Protein AF-A0A4Y2U7N6-F1 (afdb_monomer)

Foldseek 3Di:
DLLLCLQQDQVVRDGPDPVSLVVQLLVQLLVVFPDPQWDWDWDQDPVRDIDIDIDGDPVCCVPTVCVSVVVVVVQQVVCVVVVVCPSNCVVSSVSSGQPDPPGPDNSVVNNVNSNVVDDDDQDDQDWEWDDDPNDIDIGQFDSDPVSNVVSVVPND

InterPro domains:
  IPR039461 Peptidase family M49 [PF03571] (9-156)
  IPR039461 Peptidase family M49 [PTHR23422] (13-156)

pLDDT: mean 90.54, std 9.06, range [43.25, 98.06]

Nearest PDB structures (foldseek):
  5egy-assembly1_A  TM=9.033E-01  e=2.167E-11  Homo sapiens
  3t6b-assembly2_B  TM=9.195E-01  e=4.132E-11  Homo sapiens
  3t6j-assembly1_A  TM=8.948E-01  e=3.897E-11  Homo sapiens
  3fvy-assembly1_A  TM=7.916E-01  e=1.278E-11  Homo sapiens
  5yfd-assembly2_B  TM=7.828E-01  e=2.043E-07  Desarmillaria tabescens

Radius of gyration: 21.58 Å; Cα contacts (8 Å, |Δi|>4): 176; chains: 1; bounding box: 56×40×51 Å

Secondary structure (DSSP, 8-state):
---GGGGEEGGGTEES-HHHHHHHHHHHHHHHSSSSSEEEEEEE-TTSSEEEEEEE-GGGIIIIIHHHHHHHHHHHHHHHHTT-HHHHHHHHHHHH-TT-TT-SS-HHHHHHHHHHTPPPPPP-PPPEEEEETTEEEEE---SSHHHHHHHHHT--

Organism: Araneus ventricosus (NCBI:txid182803)

Mean predicted aligned error: 5.82 Å

Sequence (156 aa):
MCKYTNVCIPKADSWLQAHSQARYVMLQVTLESCEDFVKIEKVTVSDDKPDLLLTLDRSKLASVGKKAIGDFLGKLQPYRSAANIAAAKEMYDKYSLVASEENKCPFLEYRKIVMDRKKPRRMFVQANTFLESDKGKLKTYPSTPEGMSQSWMERF

Solvent-accessible surface area (backbone atoms only — not comparable to full-atom values): 9341 Å² total; per-residue (Å²): 110,78,71,39,53,68,46,47,39,83,94,69,80,40,66,80,42,72,68,34,45,51,52,41,27,53,47,42,48,44,52,67,39,80,81,73,39,46,47,77,42,84,41,74,49,100,80,80,42,73,44,57,47,70,50,69,45,73,87,37,40,76,68,48,50,47,44,42,52,48,57,50,48,64,52,50,50,56,27,61,75,69,67,37,58,67,66,45,46,58,58,49,49,63,45,54,50,63,92,44,88,86,48,96,59,69,49,69,62,50,29,54,44,40,52,78,68,57,74,80,82,84,81,79,56,54,66,39,77,45,83,55,94,95,38,82,44,81,46,77,57,56,93,43,76,65,26,38,51,49,43,55,70,71,63,117

Structure (mmCIF, N/CA/C/O backbone):
data_AF-A0A4Y2U7N6-F1
#
_entry.id   AF-A0A4Y2U7N6-F1
#
loop_
_atom_site.group_PDB
_atom_site.id
_atom_site.type_symbol
_atom_site.label_atom_id
_atom_site.label_alt_id
_atom_site.label_comp_id
_atom_site.label_asym_id
_atom_site.label_entity_id
_atom_site.label_seq_id
_atom_site.pdbx_PDB_ins_code
_atom_site.Cartn_x
_atom_site.Cartn_y
_atom_site.Cartn_z
_atom_site.occupancy
_atom_site.B_iso_or_equiv
_atom_site.auth_seq_id
_atom_site.auth_comp_id
_atom_site.auth_asym_id
_atom_site.auth_atom_id
_atom_site.pdbx_PDB_model_num
ATOM 1 N N . MET A 1 1 ? 5.475 8.103 2.408 1.00 43.25 1 MET A N 1
ATOM 2 C CA . MET A 1 1 ? 5.907 7.006 3.308 1.00 43.25 1 MET A CA 1
ATOM 3 C C . MET A 1 1 ? 5.435 5.652 2.768 1.00 43.25 1 MET A C 1
ATOM 5 O O . MET A 1 1 ? 4.266 5.302 2.915 1.00 43.25 1 MET A O 1
ATOM 9 N N . CYS A 1 2 ? 6.330 4.916 2.104 1.00 49.16 2 CYS A N 1
ATOM 10 C CA . CYS A 1 2 ? 6.101 3.566 1.577 1.00 49.16 2 CYS A CA 1
ATOM 11 C C . CYS A 1 2 ? 6.012 2.560 2.739 1.00 49.16 2 CYS A C 1
ATOM 13 O O . CYS A 1 2 ? 7.002 1.978 3.160 1.00 49.16 2 CYS A O 1
ATOM 15 N N . LYS A 1 3 ? 4.829 2.410 3.342 1.00 60.12 3 LYS A N 1
ATOM 16 C CA . LYS A 1 3 ? 4.651 1.640 4.590 1.00 60.12 3 LYS A CA 1
ATOM 17 C C . LYS A 1 3 ? 4.689 0.120 4.410 1.00 60.12 3 LYS A C 1
ATOM 19 O O . LYS A 1 3 ? 4.557 -0.587 5.399 1.00 60.12 3 LYS A O 1
ATOM 24 N N . TYR A 1 4 ? 4.789 -0.386 3.185 1.00 60.34 4 TYR A N 1
ATOM 25 C CA . TYR A 1 4 ? 4.395 -1.762 2.874 1.00 60.34 4 TYR A CA 1
ATOM 26 C C . TYR A 1 4 ? 5.466 -2.798 3.216 1.00 60.34 4 TYR A C 1
ATOM 28 O O . TYR A 1 4 ? 5.132 -3.895 3.645 1.00 60.34 4 TYR A O 1
ATOM 36 N N . THR A 1 5 ? 6.746 -2.437 3.134 1.00 62.31 5 THR A N 1
ATOM 37 C CA . THR A 1 5 ? 7.870 -3.369 3.339 1.00 62.31 5 THR A CA 1
ATOM 38 C C . THR A 1 5 ? 8.119 -3.726 4.810 1.00 62.31 5 THR A C 1
ATOM 40 O O . THR A 1 5 ? 8.876 -4.652 5.098 1.00 62.31 5 THR A O 1
ATOM 43 N N . ASN A 1 6 ? 7.458 -3.054 5.763 1.00 68.50 6 ASN A N 1
ATOM 44 C CA . ASN A 1 6 ? 7.647 -3.285 7.202 1.00 68.50 6 ASN A CA 1
ATOM 45 C C . ASN A 1 6 ? 7.155 -4.658 7.698 1.00 68.50 6 ASN A C 1
ATOM 47 O O . ASN A 1 6 ? 7.556 -5.098 8.774 1.00 68.50 6 ASN A O 1
ATOM 51 N N . VAL A 1 7 ? 6.282 -5.314 6.933 1.00 72.81 7 VAL A N 1
ATOM 52 C CA . VAL A 1 7 ? 5.701 -6.634 7.232 1.00 72.81 7 VAL A CA 1
ATOM 53 C C . VAL A 1 7 ? 6.224 -7.735 6.308 1.00 72.81 7 VAL A C 1
ATOM 55 O O . VAL A 1 7 ? 5.761 -8.869 6.392 1.00 72.81 7 VAL A O 1
ATOM 58 N N . CYS A 1 8 ? 7.192 -7.420 5.446 1.00 77.25 8 CYS A N 1
ATOM 59 C CA . CYS A 1 8 ? 7.995 -8.426 4.760 1.00 77.25 8 CYS A CA 1
ATOM 60 C C . CYS A 1 8 ? 9.076 -8.939 5.721 1.00 77.25 8 CYS A C 1
ATOM 62 O O . CYS A 1 8 ? 9.717 -8.135 6.416 1.00 77.25 8 CYS A O 1
ATOM 64 N N . ILE A 1 9 ? 9.299 -10.254 5.733 1.00 78.12 9 ILE A N 1
ATOM 65 C CA . ILE A 1 9 ? 10.423 -10.932 6.386 1.00 78.12 9 ILE A CA 1
ATOM 66 C C . ILE A 1 9 ? 11.442 -11.288 5.294 1.00 78.12 9 ILE A C 1
ATOM 68 O O . ILE A 1 9 ? 11.279 -12.312 4.637 1.00 78.12 9 ILE A O 1
ATOM 72 N N . PRO A 1 10 ? 12.505 -10.484 5.090 1.00 74.31 10 PRO A N 1
ATOM 73 C CA . PRO A 1 10 ? 13.420 -10.683 3.962 1.00 74.31 10 PRO A CA 1
ATOM 74 C C . PRO A 1 10 ? 14.214 -11.990 4.022 1.00 74.31 10 PRO A C 1
ATOM 76 O O . PRO A 1 10 ? 14.607 -12.514 3.000 1.00 74.31 10 PRO A O 1
ATOM 79 N N . LYS A 1 11 ? 14.469 -12.526 5.222 1.00 72.88 11 LYS A N 1
ATOM 80 C CA . LYS A 1 11 ? 15.216 -13.786 5.382 1.00 72.88 11 LYS A CA 1
ATOM 81 C C . LYS A 1 11 ? 14.400 -15.032 5.027 1.00 72.88 11 LYS A C 1
ATOM 83 O O . LYS A 1 11 ? 14.971 -16.104 4.907 1.00 72.88 11 LYS A O 1
ATOM 88 N N . ALA A 1 12 ? 13.080 -14.899 4.969 1.00 71.50 12 ALA A N 1
ATOM 89 C CA . ALA A 1 12 ? 12.154 -16.007 4.775 1.00 71.50 12 ALA A CA 1
ATOM 90 C C . ALA A 1 12 ? 11.242 -15.774 3.565 1.00 71.50 12 ALA A C 1
ATOM 92 O O . ALA A 1 12 ? 10.207 -16.429 3.483 1.00 71.50 12 ALA A O 1
ATOM 93 N N . ASP A 1 13 ? 11.563 -14.775 2.728 1.00 78.75 13 ASP A N 1
ATOM 94 C CA . ASP A 1 13 ? 10.798 -14.329 1.555 1.00 78.75 13 ASP A CA 1
ATOM 95 C C . ASP A 1 13 ? 9.277 -14.389 1.735 1.00 78.75 13 ASP A C 1
ATOM 97 O O . ASP A 1 13 ? 8.519 -14.836 0.878 1.00 78.75 13 ASP A O 1
ATOM 101 N N . SER A 1 14 ? 8.819 -13.940 2.905 1.00 84.69 14 SER A N 1
ATOM 102 C CA . SER A 1 14 ? 7.428 -14.079 3.321 1.00 84.69 14 SER A CA 1
ATOM 103 C C . SER A 1 14 ? 6.832 -12.757 3.767 1.00 84.69 14 SER A C 1
ATOM 105 O O . SER A 1 14 ? 7.495 -11.864 4.306 1.00 84.69 14 SER A O 1
ATOM 107 N N . TRP A 1 15 ? 5.528 -12.645 3.544 1.00 90.06 15 TRP A N 1
ATOM 108 C CA . TRP A 1 15 ? 4.730 -11.479 3.878 1.00 90.06 15 TRP A CA 1
ATOM 109 C C . TRP A 1 15 ? 3.776 -11.809 5.022 1.00 90.06 15 TRP A C 1
ATOM 111 O O . TRP A 1 15 ? 2.980 -12.736 4.933 1.00 90.06 15 TRP A O 1
ATOM 121 N N . LEU A 1 16 ? 3.808 -11.007 6.088 1.00 88.88 16 LEU A N 1
ATOM 122 C CA . LEU A 1 16 ? 2.942 -11.199 7.260 1.00 88.88 16 LEU A CA 1
ATOM 123 C C . LEU A 1 16 ? 1.536 -10.604 7.093 1.00 88.88 16 LEU A C 1
ATOM 125 O O . LEU A 1 16 ? 0.685 -10.760 7.966 1.00 88.88 16 LEU A O 1
ATOM 129 N N . GLN A 1 17 ? 1.286 -9.854 6.016 1.00 90.50 17 GLN A N 1
ATOM 130 C CA . GLN A 1 17 ? 0.008 -9.183 5.794 1.00 90.50 17 GLN A CA 1
ATOM 131 C C . GLN A 1 17 ? -0.289 -9.098 4.291 1.00 90.50 17 GLN A C 1
ATOM 133 O O . GLN A 1 17 ? 0.430 -8.435 3.540 1.00 90.50 17 GLN A O 1
ATOM 138 N N . ALA A 1 18 ? -1.378 -9.750 3.871 1.00 91.31 18 ALA A N 1
ATOM 139 C CA . ALA A 1 18 ? -1.742 -9.907 2.460 1.00 91.31 18 ALA A CA 1
ATOM 140 C C . ALA A 1 18 ? -1.956 -8.574 1.717 1.00 91.31 18 ALA A C 1
ATOM 142 O O . ALA A 1 18 ? -1.545 -8.414 0.572 1.00 91.31 18 ALA A O 1
ATOM 143 N N . HIS A 1 19 ? -2.550 -7.574 2.370 1.00 92.88 19 HIS A N 1
ATOM 144 C CA . HIS A 1 19 ? -2.801 -6.261 1.768 1.00 92.88 19 HIS A CA 1
ATOM 145 C C . HIS A 1 19 ?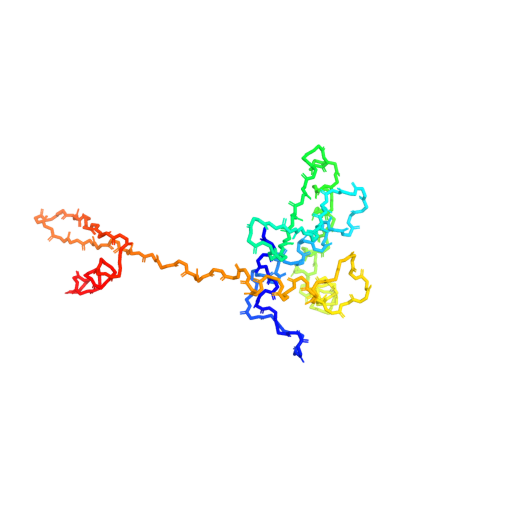 -1.516 -5.442 1.568 1.00 92.88 19 HIS A C 1
ATOM 147 O O . HIS A 1 19 ? -1.436 -4.656 0.633 1.00 92.88 19 HIS A O 1
ATOM 153 N N . SER A 1 20 ? -0.514 -5.580 2.434 1.00 90.94 20 SER A N 1
ATOM 154 C CA . SER A 1 20 ? 0.780 -4.917 2.310 1.00 90.94 20 SER A CA 1
ATOM 155 C C . SER A 1 20 ? 1.567 -5.529 1.165 1.00 90.94 20 SER A C 1
ATOM 157 O O . SER A 1 20 ? 2.127 -4.775 0.376 1.00 90.94 20 SER A O 1
ATOM 159 N N . GLN A 1 21 ? 1.532 -6.859 1.025 1.00 93.44 21 GLN A N 1
ATOM 160 C CA . GLN A 1 21 ? 2.072 -7.543 -0.150 1.00 93.44 21 GLN A CA 1
ATOM 161 C C . GLN A 1 21 ? 1.378 -7.051 -1.423 1.00 93.44 21 GLN A C 1
ATOM 163 O O . GLN A 1 21 ? 2.050 -6.604 -2.343 1.00 93.44 21 GLN A O 1
ATOM 168 N N . ALA A 1 22 ? 0.041 -7.025 -1.449 1.00 94.44 22 ALA A N 1
ATOM 169 C CA . ALA A 1 22 ? -0.715 -6.547 -2.608 1.00 94.44 22 ALA A CA 1
ATOM 170 C C . ALA A 1 22 ? -0.396 -5.087 -2.966 1.00 94.44 22 ALA A C 1
ATOM 172 O O . ALA A 1 22 ? -0.199 -4.760 -4.132 1.00 94.44 22 ALA A O 1
ATOM 173 N N . ARG A 1 23 ? -0.283 -4.196 -1.974 1.00 94.62 23 ARG A N 1
ATOM 174 C CA . ARG A 1 23 ? 0.099 -2.794 -2.210 1.00 94.62 23 ARG A CA 1
ATOM 175 C C . ARG A 1 23 ? 1.539 -2.656 -2.703 1.00 94.62 23 ARG A C 1
ATOM 177 O O . ARG A 1 23 ? 1.808 -1.762 -3.498 1.00 94.62 23 ARG A O 1
ATOM 184 N N . TYR A 1 24 ? 2.448 -3.517 -2.248 1.00 94.00 24 TYR A N 1
ATOM 185 C CA . TYR A 1 24 ? 3.812 -3.575 -2.769 1.00 94.00 24 TYR A CA 1
ATOM 186 C C . TYR A 1 24 ? 3.847 -4.076 -4.217 1.00 94.00 24 TYR A C 1
ATOM 188 O O . TYR A 1 24 ? 4.493 -3.448 -5.045 1.00 94.00 24 TYR A O 1
ATOM 196 N N . VAL A 1 25 ? 3.085 -5.122 -4.546 1.00 95.12 25 VAL A N 1
ATOM 197 C CA . VAL A 1 25 ? 2.917 -5.614 -5.924 1.00 95.12 25 VAL A CA 1
ATOM 198 C C . VAL A 1 25 ? 2.377 -4.510 -6.830 1.00 95.12 25 VAL A C 1
ATOM 200 O O . VAL A 1 25 ? 2.949 -4.246 -7.880 1.00 95.12 25 VAL A O 1
ATOM 203 N N . MET A 1 26 ? 1.334 -3.789 -6.404 1.00 94.25 26 MET A N 1
ATOM 204 C CA . MET A 1 26 ? 0.815 -2.647 -7.166 1.00 94.25 26 MET A CA 1
ATOM 205 C C . MET A 1 26 ? 1.869 -1.553 -7.361 1.00 94.25 26 MET A C 1
ATOM 207 O O . MET A 1 26 ? 1.948 -0.974 -8.441 1.00 94.25 26 MET A O 1
ATOM 211 N N . LEU A 1 27 ? 2.689 -1.279 -6.340 1.00 94.00 27 LEU A N 1
ATOM 212 C CA . LEU A 1 27 ? 3.801 -0.341 -6.460 1.00 94.00 27 LEU A CA 1
ATOM 213 C C . LEU A 1 27 ? 4.816 -0.822 -7.506 1.00 94.00 27 LEU A C 1
ATOM 215 O O . LEU A 1 27 ? 5.192 -0.022 -8.359 1.00 94.00 27 LEU A O 1
ATOM 219 N N . GLN A 1 28 ? 5.207 -2.102 -7.493 1.00 93.50 28 GLN A N 1
ATOM 220 C CA . GLN A 1 28 ? 6.099 -2.667 -8.514 1.00 93.50 28 GLN A CA 1
ATOM 221 C C . GLN A 1 28 ? 5.512 -2.542 -9.917 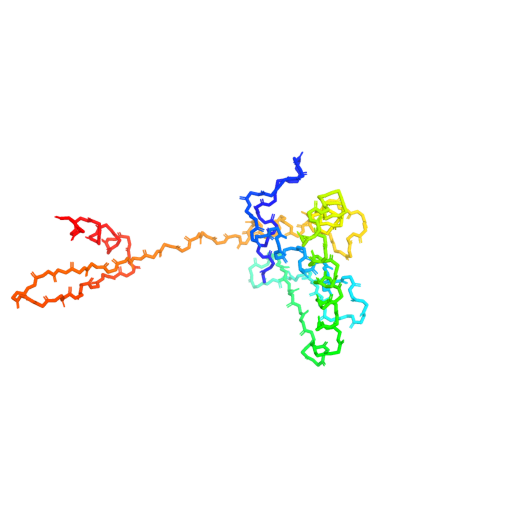1.00 93.50 28 GLN A C 1
ATOM 223 O O . GLN A 1 28 ? 6.206 -2.072 -10.807 1.00 93.50 28 GLN A O 1
ATOM 228 N N . VAL A 1 29 ? 4.227 -2.856 -10.108 1.00 94.06 29 VAL A N 1
ATOM 229 C CA . VAL A 1 29 ? 3.542 -2.700 -11.404 1.00 94.06 29 VAL A CA 1
ATOM 230 C C . VAL A 1 29 ? 3.626 -1.253 -11.907 1.00 94.06 29 VAL A C 1
ATOM 232 O O . VAL A 1 29 ? 3.932 -1.010 -13.072 1.00 94.06 29 VAL A O 1
ATOM 235 N N . THR A 1 30 ? 3.407 -0.267 -11.030 1.00 92.56 30 THR A N 1
ATOM 236 C CA . THR A 1 30 ? 3.512 1.156 -11.408 1.00 92.56 30 THR A CA 1
ATOM 237 C C . THR A 1 30 ? 4.945 1.653 -11.583 1.00 92.56 30 THR A C 1
ATOM 239 O O . THR A 1 30 ? 5.167 2.637 -12.280 1.00 92.56 30 THR A O 1
ATOM 242 N N . LEU A 1 31 ? 5.924 1.010 -10.946 1.00 92.00 31 LEU A N 1
ATOM 243 C CA . LEU A 1 31 ? 7.335 1.322 -11.156 1.00 92.00 31 LEU A CA 1
ATOM 244 C C . LEU A 1 31 ? 7.842 0.681 -12.442 1.00 92.00 31 LEU A C 1
ATOM 246 O O . LEU A 1 31 ? 8.659 1.284 -13.128 1.00 92.00 31 LEU A O 1
ATOM 250 N N . GLU A 1 32 ? 7.358 -0.512 -12.789 1.00 89.81 32 GLU A N 1
ATOM 251 C CA . GLU A 1 32 ? 7.700 -1.219 -14.020 1.00 89.81 32 GLU A CA 1
ATOM 252 C C . GLU A 1 32 ? 7.283 -0.409 -15.248 1.00 89.81 32 GLU A C 1
ATOM 254 O O . GLU A 1 32 ? 8.086 -0.306 -16.179 1.00 89.81 32 GLU A O 1
ATOM 259 N N . SER A 1 33 ? 6.114 0.250 -15.216 1.00 80.12 33 SER A N 1
ATOM 260 C CA . SER A 1 33 ? 5.681 1.127 -16.307 1.00 80.12 33 SER A CA 1
ATOM 261 C C . SER A 1 33 ? 6.741 2.189 -16.606 1.00 80.12 33 SER A C 1
ATOM 263 O O . SER A 1 33 ? 7.049 3.042 -15.770 1.00 80.12 33 SER A O 1
ATOM 265 N N . CYS A 1 34 ? 7.340 2.102 -17.795 1.00 63.09 34 CYS A N 1
ATOM 266 C CA . CYS A 1 34 ? 8.204 3.140 -18.345 1.00 63.09 34 CYS A CA 1
ATOM 267 C C . CYS A 1 34 ? 7.415 4.458 -18.409 1.00 63.09 34 CYS A C 1
ATOM 269 O O . CYS A 1 34 ? 6.194 4.411 -18.499 1.00 63.09 34 CYS A O 1
ATOM 271 N N . GLU A 1 35 ? 8.107 5.602 -18.372 1.00 79.56 35 GLU A N 1
ATOM 272 C CA . GLU A 1 35 ? 7.555 6.977 -18.354 1.00 79.56 35 GLU A CA 1
ATOM 273 C C . GLU A 1 35 ? 7.496 7.680 -16.989 1.00 79.56 35 GLU A C 1
ATOM 275 O O . GLU A 1 35 ? 6.790 8.681 -16.852 1.00 79.56 35 GLU A O 1
ATOM 280 N N . ASP A 1 36 ? 8.284 7.267 -15.991 1.00 84.06 36 ASP A N 1
ATOM 281 C CA . ASP A 1 36 ? 8.516 8.096 -14.793 1.00 84.06 36 ASP A CA 1
ATOM 282 C C . ASP A 1 36 ? 7.234 8.451 -14.004 1.00 84.06 36 ASP A C 1
ATOM 284 O O . ASP A 1 36 ? 7.174 9.467 -13.310 1.00 84.06 36 ASP A O 1
ATOM 288 N N . PHE A 1 37 ? 6.191 7.622 -14.120 1.00 91.56 37 PHE A N 1
ATOM 289 C CA . PHE A 1 37 ? 4.887 7.872 -13.501 1.00 91.56 37 PHE A CA 1
ATOM 290 C C . PHE A 1 37 ? 4.954 7.864 -11.968 1.00 91.56 37 PHE A C 1
ATOM 292 O O . PHE A 1 37 ? 4.339 8.714 -11.322 1.00 91.56 37 PHE A O 1
ATOM 299 N N . VAL A 1 38 ? 5.720 6.936 -11.387 1.00 92.75 38 VAL A N 1
ATOM 300 C CA . VAL A 1 38 ? 6.004 6.869 -9.949 1.00 92.75 38 VAL A CA 1
ATOM 301 C C . VAL A 1 38 ? 7.513 6.883 -9.739 1.00 92.75 38 VAL A C 1
ATOM 303 O O . VAL A 1 38 ? 8.238 6.133 -10.387 1.00 92.75 38 VAL A O 1
ATOM 306 N N . LYS A 1 39 ? 7.981 7.711 -8.804 1.00 92.00 39 LYS A N 1
ATOM 307 C CA . LYS A 1 39 ? 9.384 7.788 -8.378 1.00 92.00 39 LYS A CA 1
ATOM 308 C C . LYS A 1 39 ? 9.489 7.644 -6.870 1.00 92.00 39 LYS A C 1
ATOM 310 O O . LYS A 1 39 ? 8.605 8.090 -6.134 1.00 92.00 39 LYS A O 1
ATOM 315 N N . ILE A 1 40 ? 10.570 7.019 -6.416 1.00 93.00 40 ILE A N 1
ATOM 316 C CA . ILE A 1 40 ? 10.913 6.919 -4.999 1.00 93.00 40 ILE A CA 1
ATOM 317 C C . ILE A 1 40 ? 12.335 7.427 -4.832 1.00 93.00 40 ILE A C 1
ATOM 319 O O . ILE A 1 40 ? 13.254 6.917 -5.464 1.00 93.00 40 ILE A O 1
ATOM 323 N N . GLU A 1 41 ? 12.503 8.414 -3.964 1.00 92.50 41 GLU A N 1
ATOM 324 C CA . GLU A 1 41 ? 13.781 9.066 -3.720 1.00 92.50 41 GLU A CA 1
ATOM 325 C C . GLU A 1 41 ? 14.079 9.059 -2.225 1.00 92.50 41 GLU A C 1
ATOM 327 O O . GLU A 1 41 ? 13.193 9.254 -1.386 1.00 92.50 41 GLU A O 1
ATOM 332 N N . LYS A 1 42 ? 15.346 8.825 -1.880 1.00 93.75 42 LYS A N 1
ATOM 333 C CA . LYS A 1 42 ? 15.823 8.978 -0.509 1.00 93.75 42 LYS A CA 1
ATOM 334 C C . LYS A 1 42 ? 16.059 10.461 -0.255 1.00 93.75 42 LYS A C 1
ATOM 336 O O . LYS A 1 42 ? 16.816 11.094 -0.982 1.00 93.75 42 LYS A O 1
ATOM 341 N N . VAL A 1 43 ? 15.433 10.991 0.785 1.00 94.12 43 VAL A N 1
ATOM 342 C CA . VAL A 1 43 ? 15.556 12.395 1.189 1.00 94.12 43 VAL A CA 1
ATOM 343 C C . VAL A 1 43 ? 16.013 12.478 2.640 1.00 94.12 43 VAL A C 1
ATOM 345 O O . VAL A 1 43 ? 15.871 11.516 3.396 1.00 94.12 43 VAL A O 1
ATOM 348 N N . THR A 1 44 ? 16.547 13.625 3.041 1.00 92.75 44 THR A N 1
ATOM 349 C CA . THR A 1 44 ? 16.816 13.944 4.448 1.00 92.75 44 THR A CA 1
ATOM 350 C C . THR A 1 44 ? 15.784 14.968 4.894 1.00 92.75 44 THR A C 1
ATOM 352 O O . THR A 1 44 ? 15.540 15.945 4.188 1.00 92.75 44 THR A O 1
ATOM 355 N N . VAL A 1 45 ? 15.131 14.722 6.027 1.00 87.44 45 VAL A N 1
ATOM 356 C CA . VAL A 1 45 ? 14.112 15.627 6.586 1.00 87.44 45 VAL A CA 1
ATOM 357 C C . VAL A 1 45 ? 14.655 16.332 7.830 1.00 87.44 45 VAL A C 1
ATOM 359 O O . VAL A 1 45 ? 15.797 16.117 8.218 1.00 87.44 45 VAL A O 1
ATOM 362 N N . SER A 1 46 ? 13.842 17.1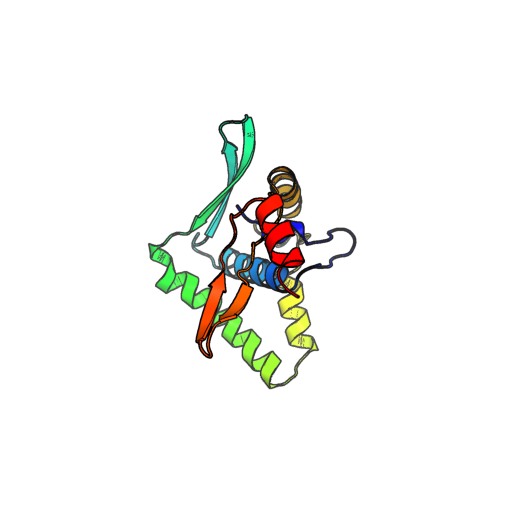88 8.451 1.00 82.75 46 SER A N 1
ATOM 363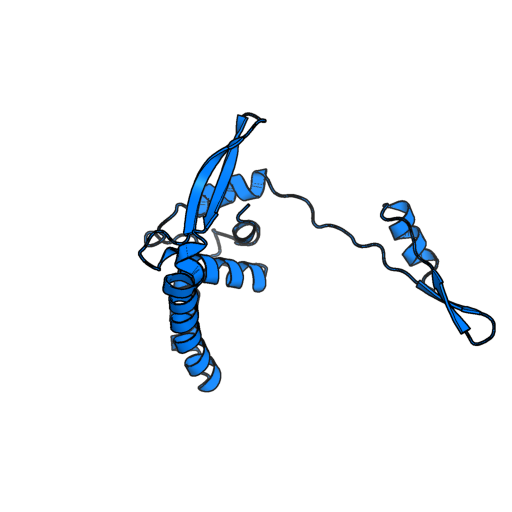 C CA . SER A 1 46 ? 14.240 18.151 9.491 1.00 82.75 46 SER A CA 1
ATOM 364 C C . SER A 1 46 ? 14.896 17.577 10.756 1.00 82.75 46 SER A C 1
ATOM 366 O O . SER A 1 46 ? 15.329 18.348 11.600 1.00 82.75 46 SER A O 1
ATOM 368 N N . ASP A 1 47 ? 14.911 16.257 10.937 1.00 88.44 47 ASP A N 1
ATOM 369 C CA . ASP A 1 47 ? 15.576 15.575 12.053 1.00 88.44 47 ASP A CA 1
ATOM 370 C C . ASP A 1 47 ? 16.926 14.948 11.663 1.00 88.44 47 ASP A C 1
ATOM 372 O O . ASP A 1 47 ? 17.405 14.057 12.365 1.00 88.44 47 ASP A O 1
ATOM 376 N N . ASP A 1 48 ? 17.489 15.362 10.521 1.00 88.69 48 ASP A N 1
ATOM 377 C CA . ASP A 1 48 ? 18.743 14.885 9.918 1.00 88.69 48 ASP A CA 1
ATOM 378 C C . ASP A 1 48 ? 18.809 13.367 9.685 1.00 88.69 48 ASP A C 1
ATOM 380 O O . ASP A 1 48 ? 19.868 12.786 9.439 1.00 88.69 48 ASP A O 1
ATOM 384 N N . LYS A 1 49 ? 17.655 12.694 9.719 1.00 90.94 49 LYS A N 1
ATOM 385 C CA . LYS A 1 49 ? 17.540 11.259 9.459 1.00 90.94 49 LYS A CA 1
ATOM 386 C C . LYS A 1 49 ? 17.018 11.010 8.044 1.00 90.94 49 LYS A C 1
ATOM 388 O O . LYS A 1 49 ? 16.230 11.800 7.513 1.00 90.94 49 LYS A O 1
ATOM 393 N N . PRO A 1 50 ? 17.374 9.869 7.431 1.00 93.75 50 PRO A N 1
ATOM 394 C CA . PRO A 1 50 ? 16.852 9.506 6.122 1.00 93.75 50 PRO A CA 1
ATOM 395 C C . PRO A 1 50 ? 15.328 9.303 6.155 1.00 93.75 50 PRO A C 1
ATOM 397 O O . PRO A 1 50 ? 14.754 8.844 7.146 1.00 93.75 50 PRO A O 1
ATOM 400 N N . ASP A 1 51 ? 14.670 9.632 5.051 1.00 94.56 51 ASP A N 1
ATOM 401 C CA . ASP A 1 51 ? 13.269 9.337 4.756 1.00 94.56 51 ASP A CA 1
ATOM 402 C C . ASP A 1 51 ? 13.110 9.023 3.254 1.00 94.56 51 ASP A C 1
ATOM 404 O O . ASP A 1 51 ? 14.075 9.052 2.486 1.00 94.56 51 ASP A O 1
ATOM 408 N N . LEU A 1 52 ? 11.895 8.675 2.835 1.00 94.00 52 LEU A N 1
ATOM 409 C CA . LEU A 1 52 ? 11.552 8.351 1.453 1.00 94.00 52 LEU A CA 1
ATOM 410 C C . LEU A 1 52 ? 10.444 9.269 0.938 1.00 94.00 52 LEU A C 1
ATOM 412 O O . LEU A 1 52 ? 9.309 9.239 1.439 1.00 94.00 52 LEU A O 1
ATOM 416 N N . LEU A 1 53 ? 10.750 10.006 -0.127 1.00 93.31 53 LEU A N 1
ATOM 417 C CA . LEU A 1 53 ? 9.783 10.756 -0.913 1.00 93.31 53 LEU A CA 1
ATOM 418 C C . LEU A 1 53 ? 9.240 9.856 -2.025 1.00 93.31 53 LEU A C 1
ATOM 420 O O . LEU A 1 53 ? 10.002 9.263 -2.780 1.00 93.31 53 LEU A O 1
ATOM 424 N N . LEU A 1 54 ? 7.915 9.728 -2.100 1.00 92.81 54 LEU A N 1
ATOM 425 C CA . LEU A 1 54 ? 7.238 9.050 -3.202 1.00 92.81 54 LEU A CA 1
ATOM 426 C C . LEU A 1 54 ? 6.484 10.105 -3.999 1.00 92.81 54 LEU A C 1
ATOM 428 O O . LEU A 1 54 ? 5.585 10.749 -3.454 1.00 92.81 54 LEU A O 1
ATOM 432 N N . THR A 1 55 ? 6.840 10.240 -5.270 1.00 93.50 55 THR A N 1
ATOM 433 C CA . THR A 1 55 ? 6.267 11.223 -6.190 1.00 93.50 55 THR A CA 1
ATOM 434 C C . THR A 1 55 ? 5.478 10.491 -7.264 1.00 93.50 55 THR A C 1
ATOM 436 O O . THR A 1 55 ? 5.949 9.501 -7.818 1.00 93.50 55 THR A O 1
ATOM 439 N N . LEU A 1 56 ? 4.266 10.967 -7.542 1.00 93.44 56 LEU A N 1
ATOM 440 C CA . LEU A 1 56 ? 3.400 10.449 -8.596 1.00 93.44 56 LEU A CA 1
ATOM 441 C C . LEU A 1 56 ? 3.048 11.594 -9.544 1.00 93.44 56 LEU A C 1
ATOM 443 O O . LEU A 1 56 ? 2.535 12.623 -9.103 1.00 93.44 56 LEU A O 1
ATOM 447 N N . ASP A 1 57 ? 3.297 11.407 -10.837 1.00 94.50 57 ASP A N 1
ATOM 448 C CA . ASP A 1 57 ? 2.943 12.385 -11.864 1.00 94.50 57 ASP A CA 1
ATOM 449 C C . ASP A 1 57 ? 1.452 12.277 -12.211 1.00 94.50 57 ASP A C 1
ATOM 451 O O . ASP A 1 57 ? 0.995 11.347 -12.883 1.00 94.50 57 ASP A O 1
ATOM 455 N N . ARG A 1 58 ? 0.669 13.253 -11.742 1.00 94.75 58 ARG A N 1
ATOM 456 C CA . ARG A 1 58 ? -0.786 13.271 -11.926 1.00 94.75 58 ARG A CA 1
ATOM 457 C C . ARG A 1 58 ? -1.196 13.338 -13.396 1.00 94.75 58 ARG A C 1
ATOM 459 O O . ARG A 1 58 ? -2.246 12.797 -13.740 1.00 94.75 58 ARG A O 1
ATOM 466 N N . SER A 1 59 ? -0.395 13.975 -14.251 1.00 95.75 59 SER A N 1
ATOM 467 C CA . SER A 1 59 ? -0.709 14.121 -15.677 1.00 95.75 59 SER A CA 1
ATOM 468 C C . SER A 1 59 ? -0.717 12.772 -16.408 1.00 95.75 59 SER A C 1
ATOM 470 O O . SER A 1 59 ? -1.496 12.570 -17.336 1.00 95.75 59 SER A O 1
ATOM 472 N N . LYS A 1 60 ? 0.071 11.809 -15.914 1.00 94.50 60 LYS A N 1
ATOM 473 C CA . LYS A 1 60 ? 0.234 10.464 -16.483 1.00 94.50 60 LYS A CA 1
ATOM 474 C C . LYS A 1 60 ? -0.696 9.413 -15.877 1.00 94.50 60 LYS A C 1
ATOM 476 O O . LYS A 1 60 ? -0.637 8.241 -16.245 1.00 94.50 60 LYS A O 1
ATOM 481 N N . LEU A 1 61 ? -1.585 9.803 -14.962 1.00 93.06 61 LEU A N 1
ATOM 482 C CA . LEU A 1 61 ? -2.496 8.871 -14.295 1.00 93.06 61 LEU A CA 1
ATOM 483 C C . LEU A 1 61 ? -3.409 8.144 -15.296 1.00 93.06 61 LEU A C 1
ATOM 485 O O . LEU A 1 61 ? -3.587 6.931 -15.201 1.00 93.06 61 LEU A O 1
ATOM 489 N N . ALA A 1 62 ? -3.991 8.880 -16.247 1.00 93.50 62 ALA A N 1
ATOM 490 C CA . ALA A 1 62 ? -4.947 8.333 -17.209 1.00 93.50 62 ALA A CA 1
ATOM 491 C C . ALA A 1 62 ? -4.276 7.561 -18.356 1.00 93.50 62 ALA A C 1
ATOM 493 O O . ALA A 1 62 ? -4.849 6.582 -18.830 1.00 93.50 62 ALA A O 1
ATOM 494 N N . SER A 1 63 ? -3.088 7.989 -18.789 1.00 92.06 63 SER A N 1
ATOM 495 C CA . SER A 1 63 ? -2.350 7.389 -19.905 1.00 92.06 63 SER A CA 1
ATOM 496 C C . SER A 1 63 ? -1.487 6.204 -19.468 1.00 92.06 63 SER A C 1
ATOM 498 O O . SER A 1 63 ? -1.619 5.117 -20.024 1.00 92.06 63 SER A O 1
ATOM 500 N N . VAL A 1 64 ? -0.647 6.389 -18.447 1.00 94.06 64 VAL A N 1
ATOM 501 C CA . VAL A 1 64 ? 0.342 5.397 -17.995 1.00 94.06 64 VAL A CA 1
ATOM 502 C C . VAL A 1 64 ? -0.217 4.567 -16.848 1.00 94.06 64 VAL A C 1
ATOM 504 O O . VAL A 1 64 ? -0.305 3.344 -16.948 1.00 94.06 64 VAL A O 1
ATOM 507 N N . GLY A 1 65 ? -0.668 5.223 -15.774 1.00 92.94 65 GLY A N 1
ATOM 508 C CA . GLY A 1 65 ? -1.102 4.542 -14.551 1.00 92.94 65 GLY A CA 1
ATOM 509 C C . GLY A 1 65 ? -2.293 3.607 -14.773 1.00 92.94 65 GLY A C 1
ATOM 510 O O . GLY A 1 65 ? -2.252 2.434 -14.400 1.00 92.94 65 GLY A O 1
ATOM 511 N N . LYS A 1 66 ? -3.349 4.102 -15.432 1.00 94.50 66 LYS A N 1
ATOM 512 C CA . LYS A 1 66 ? -4.537 3.304 -15.770 1.00 94.50 66 LYS A CA 1
ATOM 513 C C . LYS A 1 66 ? -4.180 2.118 -16.664 1.00 94.50 66 LYS A C 1
ATOM 515 O O . LYS A 1 66 ? -4.695 1.027 -16.430 1.00 94.50 66 LYS A O 1
ATOM 520 N N . LYS A 1 67 ? -3.310 2.320 -17.659 1.00 94.69 67 LYS A N 1
ATOM 521 C CA . LYS A 1 67 ? -2.875 1.256 -18.568 1.00 94.69 67 LYS A CA 1
ATOM 522 C C . LYS A 1 67 ? -2.073 0.187 -17.825 1.00 94.69 67 LYS A C 1
ATOM 524 O O . LYS A 1 67 ? -2.424 -0.979 -17.921 1.00 94.69 67 LYS A O 1
ATOM 529 N N . ALA A 1 68 ? -1.080 0.574 -17.022 1.00 94.62 68 ALA A N 1
ATOM 530 C CA . ALA A 1 68 ? -0.248 -0.359 -16.258 1.00 94.62 68 ALA A CA 1
ATOM 531 C C . ALA A 1 68 ? -1.080 -1.255 -15.324 1.00 94.62 68 ALA A C 1
ATOM 533 O O . ALA A 1 68 ? -0.930 -2.476 -15.314 1.00 94.62 68 ALA A O 1
ATOM 534 N N . ILE A 1 69 ? -2.015 -0.655 -14.578 1.00 95.00 69 ILE A N 1
ATOM 535 C CA . ILE A 1 69 ? -2.927 -1.409 -13.710 1.00 95.00 69 ILE A CA 1
ATOM 536 C C . ILE A 1 69 ? -3.901 -2.261 -14.532 1.00 95.00 69 ILE A C 1
ATOM 538 O O . ILE A 1 69 ? -4.156 -3.406 -14.167 1.00 95.00 69 ILE A O 1
ATOM 542 N N . GLY A 1 70 ? -4.431 -1.734 -15.638 1.00 96.31 70 GLY A N 1
ATOM 543 C CA . GLY A 1 70 ? -5.321 -2.467 -16.539 1.00 96.31 70 GLY A CA 1
ATOM 544 C C . GLY A 1 70 ? -4.666 -3.720 -17.121 1.00 96.31 70 GLY A C 1
ATOM 545 O O . GLY A 1 70 ? -5.250 -4.797 -17.045 1.00 96.31 70 GLY A O 1
ATOM 546 N N . ASP A 1 71 ? -3.433 -3.600 -17.613 1.00 95.44 71 ASP A N 1
ATOM 547 C CA . ASP A 1 71 ? -2.653 -4.708 -18.171 1.00 95.44 71 ASP A CA 1
ATOM 548 C C . ASP A 1 71 ? -2.365 -5.777 -17.103 1.00 95.44 71 ASP A C 1
ATOM 550 O O . ASP A 1 71 ? -2.492 -6.976 -17.360 1.00 95.44 71 ASP A O 1
ATOM 554 N N . PHE A 1 72 ? -2.035 -5.361 -15.875 1.00 96.31 72 PHE A N 1
ATOM 555 C CA . PHE A 1 72 ? -1.840 -6.281 -14.753 1.00 96.31 72 PHE A CA 1
ATOM 556 C C . PHE A 1 72 ? -3.134 -7.013 -14.363 1.00 96.31 72 PHE A C 1
ATOM 558 O O . PHE A 1 72 ? -3.141 -8.238 -14.230 1.00 96.31 72 PHE A O 1
ATOM 565 N N . LEU A 1 73 ? -4.251 -6.291 -14.222 1.00 96.88 73 LEU A N 1
ATOM 566 C CA . LEU A 1 73 ? -5.555 -6.889 -13.912 1.00 96.88 73 LEU A CA 1
ATOM 567 C C . LEU A 1 73 ? -6.037 -7.822 -15.030 1.00 96.88 73 LEU A C 1
ATOM 569 O O . LEU A 1 73 ? -6.617 -8.871 -14.741 1.00 96.88 73 LEU A O 1
ATOM 573 N N . GLY A 1 74 ? -5.742 -7.477 -16.286 1.00 96.94 74 GLY A N 1
ATOM 574 C CA . GLY A 1 74 ? -6.010 -8.300 -17.462 1.00 96.94 74 GLY A CA 1
ATOM 575 C C . GLY A 1 74 ? -5.281 -9.644 -17.444 1.00 96.94 74 GLY A C 1
ATOM 576 O O . GLY A 1 74 ? -5.798 -10.604 -18.000 1.00 96.94 74 GLY A O 1
ATOM 577 N N . LYS A 1 75 ? -4.138 -9.751 -16.753 1.00 95.31 75 LYS A N 1
ATOM 578 C CA . LYS A 1 75 ? -3.449 -11.029 -16.493 1.00 95.31 75 LYS A CA 1
ATOM 579 C C . LYS A 1 75 ? -3.982 -11.732 -15.243 1.00 95.31 75 LYS A C 1
ATOM 581 O O . LYS A 1 75 ? -4.215 -12.938 -15.255 1.00 95.31 75 LYS A O 1
ATOM 586 N N . LEU A 1 76 ? -4.206 -10.983 -14.161 1.00 96.69 76 LEU A N 1
ATOM 587 C CA . LEU A 1 76 ? -4.631 -11.536 -12.873 1.00 96.69 76 LEU A CA 1
ATOM 588 C C . LEU A 1 76 ? -6.013 -12.205 -12.941 1.00 96.69 76 LEU A C 1
ATOM 590 O O . LEU A 1 76 ? -6.213 -13.282 -12.373 1.00 96.69 76 LEU A O 1
ATOM 594 N N . GLN A 1 77 ? -6.971 -11.580 -13.629 1.00 97.81 77 GLN A N 1
ATOM 595 C CA . GLN A 1 77 ? -8.355 -12.050 -13.656 1.00 97.81 77 GLN A CA 1
ATOM 596 C C . GLN A 1 77 ? -8.531 -13.390 -14.400 1.00 97.81 77 GLN A C 1
ATOM 598 O O . GLN A 1 77 ? -9.204 -14.264 -13.841 1.00 97.81 77 GLN A O 1
ATOM 603 N N . PRO A 1 78 ? -7.939 -13.622 -15.591 1.00 97.75 78 PRO A N 1
ATOM 604 C CA . PRO A 1 78 ? -7.983 -14.928 -16.247 1.00 97.75 78 PRO A CA 1
ATOM 605 C C . PRO A 1 78 ? -7.386 -16.047 -15.398 1.00 97.75 78 PRO A C 1
ATOM 607 O O . PRO A 1 78 ? -8.022 -17.088 -15.251 1.00 97.75 78 PRO A O 1
ATOM 610 N N . TYR A 1 79 ? -6.223 -15.832 -14.770 1.00 97.25 79 TYR A N 1
ATOM 611 C CA . TYR A 1 79 ? -5.615 -16.869 -13.932 1.00 97.25 79 TYR A CA 1
ATOM 612 C C . TYR A 1 79 ? -6.488 -17.225 -12.732 1.00 97.25 79 TYR A C 1
ATOM 614 O O . TYR A 1 79 ? -6.662 -18.403 -12.426 1.00 97.25 79 TYR A O 1
ATOM 622 N N . ARG A 1 80 ? -7.097 -16.219 -12.091 1.00 95.69 80 ARG A N 1
ATOM 623 C CA . ARG A 1 80 ? -8.060 -16.443 -11.009 1.00 95.69 80 ARG A CA 1
ATOM 624 C C . ARG A 1 80 ? -9.295 -17.203 -11.494 1.00 95.69 80 ARG A C 1
ATOM 626 O O . ARG A 1 80 ? -9.731 -18.130 -10.822 1.00 95.69 80 ARG A O 1
ATOM 633 N N . SER A 1 81 ? -9.857 -16.810 -12.636 1.00 97.94 81 SER A N 1
ATOM 634 C CA . SER A 1 81 ? -11.112 -17.374 -13.158 1.00 97.94 81 SER A CA 1
ATOM 635 C C . SER A 1 81 ? -10.942 -18.815 -13.644 1.00 97.94 81 SER A C 1
ATOM 637 O O . SER A 1 81 ? -11.847 -19.623 -13.481 1.00 97.94 81 SER A O 1
ATOM 639 N N . ALA A 1 82 ? -9.771 -19.146 -14.191 1.00 97.50 82 ALA A N 1
ATOM 640 C CA . ALA A 1 82 ? -9.426 -20.489 -14.651 1.00 97.50 82 ALA A CA 1
ATOM 641 C C . ALA A 1 82 ? -8.778 -21.367 -1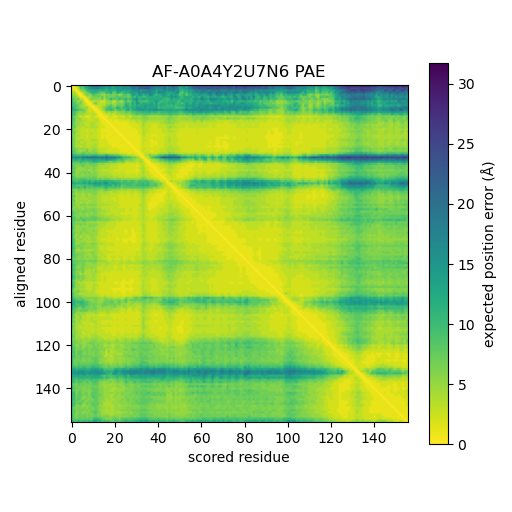3.563 1.00 97.50 82 ALA A C 1
ATOM 643 O O . ALA A 1 82 ? -8.320 -22.464 -13.870 1.00 97.50 82 ALA A O 1
ATOM 644 N N . ALA A 1 83 ? -8.681 -20.882 -12.317 1.00 97.25 83 ALA A N 1
ATOM 645 C CA . ALA A 1 83 ? -7.959 -21.544 -11.226 1.00 97.25 83 ALA A CA 1
ATOM 646 C C . ALA A 1 83 ? -6.516 -21.967 -11.595 1.00 97.25 83 ALA A C 1
ATOM 648 O O . ALA A 1 83 ? -5.993 -22.958 -11.083 1.00 97.25 83 ALA A O 1
ATOM 649 N N . ASN A 1 84 ? -5.844 -21.208 -12.469 1.00 97.56 84 ASN A N 1
ATOM 650 C CA . ASN A 1 84 ? -4.473 -21.491 -12.887 1.00 97.56 84 ASN A CA 1
ATOM 651 C C . ASN A 1 84 ? -3.482 -20.990 -11.825 1.00 97.56 84 ASN A C 1
ATOM 653 O O . ASN A 1 84 ? -2.919 -19.898 -11.927 1.00 97.56 84 ASN A O 1
ATOM 657 N N . ILE A 1 85 ? -3.298 -21.799 -10.781 1.00 96.56 85 ILE A N 1
ATOM 658 C CA . ILE A 1 85 ? -2.456 -21.468 -9.625 1.00 96.56 85 ILE A CA 1
ATOM 659 C C . ILE A 1 85 ? -0.989 -21.301 -10.031 1.00 96.56 85 ILE A C 1
ATOM 661 O O . ILE A 1 85 ? -0.336 -20.391 -9.529 1.00 96.56 85 ILE A O 1
ATOM 665 N N . ALA A 1 86 ? -0.480 -22.143 -10.936 1.00 97.31 86 ALA A N 1
ATOM 666 C CA . ALA A 1 86 ? 0.921 -22.108 -11.353 1.00 97.31 86 ALA A CA 1
ATOM 667 C C . ALA A 1 86 ? 1.280 -20.754 -11.989 1.00 97.31 86 ALA A C 1
ATOM 669 O O . ALA A 1 86 ? 2.154 -20.056 -11.479 1.00 97.31 86 ALA A O 1
ATOM 670 N N . ALA A 1 87 ? 0.532 -20.333 -13.017 1.00 96.56 87 ALA A N 1
ATOM 671 C CA . ALA A 1 87 ? 0.775 -19.060 -13.699 1.00 96.56 87 ALA A CA 1
ATOM 672 C C . ALA A 1 87 ? 0.463 -17.842 -12.811 1.00 96.56 87 ALA A C 1
ATOM 674 O O . ALA A 1 87 ? 1.175 -16.837 -12.853 1.00 96.56 87 ALA A O 1
ATOM 675 N N . ALA A 1 88 ? -0.583 -17.925 -11.976 1.00 95.75 88 ALA A N 1
ATOM 676 C CA . ALA A 1 88 ? -0.899 -16.864 -11.020 1.00 95.75 88 ALA A CA 1
ATOM 677 C C . ALA A 1 88 ? 0.247 -16.642 -10.030 1.00 95.75 88 ALA A C 1
ATOM 679 O O . ALA A 1 88 ? 0.620 -15.498 -9.769 1.00 95.75 88 ALA A O 1
ATOM 680 N N . LYS A 1 89 ? 0.788 -17.736 -9.483 1.00 95.25 89 LYS A N 1
ATOM 681 C CA . LYS A 1 89 ? 1.847 -17.701 -8.482 1.00 95.25 89 LYS A CA 1
ATOM 682 C C . LYS A 1 89 ? 3.158 -17.210 -9.077 1.00 95.25 89 LYS A C 1
ATOM 684 O O . LYS A 1 89 ? 3.737 -16.291 -8.520 1.00 95.25 89 LYS A O 1
ATOM 689 N N . GLU A 1 90 ? 3.563 -17.734 -10.230 1.00 95.62 90 GLU A N 1
ATOM 690 C CA . GLU A 1 90 ? 4.767 -17.282 -10.934 1.00 95.62 90 GLU A CA 1
ATOM 691 C C . GLU A 1 90 ? 4.755 -15.763 -11.167 1.00 95.62 90 GLU A C 1
ATOM 693 O O . GLU A 1 90 ? 5.682 -15.052 -10.776 1.00 95.62 90 GLU A O 1
ATOM 698 N N . MET A 1 91 ? 3.661 -15.239 -11.727 1.00 95.25 91 MET A N 1
ATOM 699 C CA . MET A 1 91 ? 3.521 -13.803 -11.964 1.00 95.25 91 MET A CA 1
ATOM 700 C C . MET A 1 91 ? 3.498 -12.994 -10.659 1.00 95.25 91 MET A C 1
ATOM 702 O O . MET A 1 91 ? 4.139 -11.947 -10.576 1.00 95.25 91 MET A O 1
ATOM 706 N N . TYR A 1 92 ? 2.719 -13.414 -9.658 1.00 95.31 92 TYR A N 1
ATOM 707 C CA . TYR A 1 92 ? 2.538 -12.631 -8.433 1.00 95.31 92 TYR A CA 1
ATOM 708 C C . TYR A 1 92 ? 3.787 -12.655 -7.541 1.00 95.31 92 TYR A C 1
ATOM 710 O O . TYR A 1 92 ? 4.152 -11.625 -6.970 1.00 95.31 92 TYR A O 1
ATOM 718 N N . ASP A 1 93 ? 4.474 -13.797 -7.462 1.00 93.56 93 ASP A N 1
ATOM 719 C CA . ASP A 1 93 ? 5.716 -13.954 -6.705 1.00 93.56 93 ASP A CA 1
ATOM 720 C C . ASP A 1 93 ? 6.814 -13.063 -7.293 1.00 93.56 93 ASP A C 1
ATOM 722 O O . ASP A 1 93 ? 7.467 -12.354 -6.525 1.00 93.56 93 ASP A O 1
ATOM 726 N N . LYS A 1 94 ? 6.912 -12.963 -8.632 1.00 93.00 94 LYS A N 1
ATOM 727 C CA . LYS A 1 94 ? 7.826 -12.026 -9.309 1.00 93.00 94 LYS A CA 1
ATOM 728 C C . LYS A 1 94 ? 7.668 -10.591 -8.796 1.00 93.00 94 LYS A C 1
ATOM 730 O O . LYS A 1 94 ? 8.649 -9.963 -8.410 1.00 93.00 94 LYS A O 1
ATOM 735 N N . TYR A 1 95 ? 6.439 -10.071 -8.747 1.00 93.38 95 TYR A N 1
ATOM 736 C CA . TYR A 1 95 ? 6.186 -8.704 -8.268 1.00 93.38 95 TYR A CA 1
ATOM 737 C C . TYR A 1 95 ? 6.282 -8.549 -6.747 1.00 93.38 95 TYR A C 1
ATOM 739 O O . TYR A 1 95 ? 6.397 -7.432 -6.244 1.00 93.38 95 TYR A O 1
ATOM 747 N N . SER A 1 96 ? 6.159 -9.634 -5.983 1.00 92.75 96 SER A N 1
ATOM 748 C CA . SER A 1 96 ? 6.163 -9.568 -4.520 1.00 92.75 96 SER A CA 1
ATOM 749 C C . SER A 1 96 ? 7.540 -9.806 -3.893 1.00 92.75 96 SER A C 1
ATOM 751 O O . SER A 1 96 ? 7.697 -9.610 -2.683 1.00 92.75 96 SER A O 1
ATOM 753 N N . LEU A 1 97 ? 8.540 -10.169 -4.702 1.00 91.50 97 LEU A N 1
ATOM 754 C CA . LEU A 1 97 ? 9.911 -10.410 -4.273 1.00 91.50 97 LEU A CA 1
ATOM 755 C C . LEU A 1 97 ? 10.651 -9.095 -3.976 1.00 91.50 97 LEU A C 1
ATOM 757 O O . LEU A 1 97 ? 10.943 -8.287 -4.858 1.00 91.50 97 LEU A O 1
ATOM 761 N N . VAL A 1 98 ? 10.990 -8.881 -2.703 1.00 89.12 98 VAL A N 1
ATOM 762 C CA . VAL A 1 98 ? 11.650 -7.641 -2.253 1.00 89.12 98 VAL A CA 1
ATOM 763 C C . VAL A 1 98 ? 13.147 -7.633 -2.564 1.00 89.12 98 VAL A C 1
ATOM 765 O O . VAL A 1 98 ? 13.705 -6.581 -2.882 1.00 89.12 98 VAL A O 1
ATOM 768 N N . ALA A 1 99 ? 13.793 -8.794 -2.473 1.00 83.25 99 ALA A N 1
ATOM 769 C CA . ALA A 1 99 ? 15.220 -8.991 -2.710 1.00 83.25 99 ALA A CA 1
ATOM 770 C C . ALA A 1 99 ? 15.515 -9.375 -4.175 1.00 83.25 99 ALA A C 1
ATOM 772 O O . ALA A 1 99 ? 16.255 -10.317 -4.427 1.00 83.25 99 ALA A O 1
ATOM 773 N N . SER A 1 100 ? 14.902 -8.679 -5.137 1.00 82.00 100 SER A N 1
ATOM 774 C CA . SER A 1 100 ? 15.160 -8.895 -6.567 1.00 82.00 100 SER A CA 1
ATOM 775 C C . SER A 1 100 ? 16.142 -7.858 -7.112 1.00 82.00 100 SER A C 1
ATOM 777 O O . SER A 1 100 ? 15.981 -6.666 -6.845 1.00 82.00 100 SER A O 1
ATOM 779 N N . GLU A 1 101 ? 17.119 -8.301 -7.906 1.00 79.50 101 GLU A N 1
ATOM 780 C CA . GLU A 1 101 ? 18.020 -7.423 -8.672 1.00 79.50 101 GLU A CA 1
ATOM 781 C C . GLU A 1 101 ? 17.295 -6.715 -9.831 1.00 79.50 101 GLU A C 1
ATOM 783 O O . GLU A 1 101 ? 17.733 -5.662 -10.282 1.00 79.50 101 GLU A O 1
ATOM 788 N N . GLU A 1 102 ? 16.143 -7.240 -10.270 1.00 82.00 102 GLU A N 1
ATOM 789 C CA . GLU A 1 102 ? 15.294 -6.615 -11.297 1.00 82.00 102 GLU A CA 1
ATOM 790 C C . GLU A 1 102 ? 14.523 -5.393 -10.765 1.00 82.00 102 GLU A C 1
ATOM 792 O O . GLU A 1 102 ? 13.941 -4.624 -11.535 1.00 82.00 102 GLU A O 1
ATOM 797 N N . ASN A 1 103 ? 14.488 -5.199 -9.441 1.00 84.38 103 ASN A N 1
ATOM 798 C CA . ASN A 1 103 ? 13.770 -4.087 -8.836 1.00 84.38 103 ASN A CA 1
ATOM 799 C C . ASN A 1 103 ? 14.444 -2.754 -9.186 1.00 84.38 103 ASN A C 1
ATOM 801 O O . ASN A 1 103 ? 15.609 -2.525 -8.874 1.00 84.38 103 ASN A O 1
ATOM 805 N N . LYS A 1 104 ? 13.666 -1.797 -9.707 1.00 86.19 104 LYS A N 1
ATOM 806 C CA . LYS A 1 104 ? 14.158 -0.443 -10.038 1.00 86.19 104 LYS A CA 1
ATOM 807 C C . LYS A 1 104 ? 14.648 0.367 -8.829 1.00 86.19 104 LYS A C 1
ATOM 809 O O . LYS A 1 104 ? 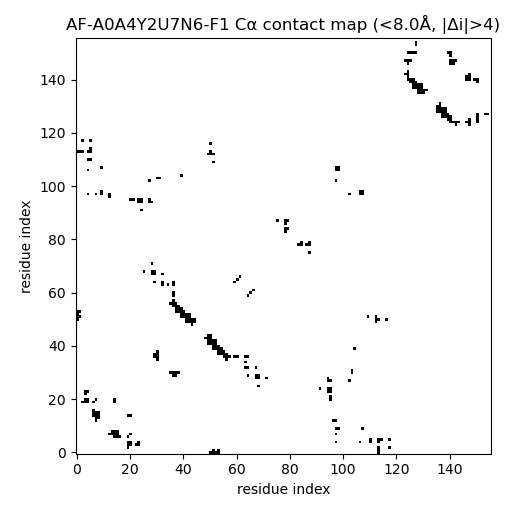15.260 1.417 -9.005 1.00 86.19 104 LYS A O 1
ATOM 814 N N . CYS A 1 105 ? 14.343 -0.068 -7.605 1.00 88.19 105 CYS A N 1
ATOM 815 C CA . CYS A 1 105 ? 14.733 0.621 -6.377 1.00 88.19 105 CYS A CA 1
ATOM 816 C C . CYS A 1 105 ? 15.299 -0.361 -5.335 1.00 88.19 105 CYS A C 1
ATOM 818 O O . CYS A 1 105 ? 14.815 -1.493 -5.241 1.00 88.19 105 CYS A O 1
ATOM 820 N N . PRO A 1 106 ? 16.235 0.077 -4.468 1.00 91.12 106 PRO A N 1
ATOM 821 C CA . PRO A 1 106 ? 16.834 -0.761 -3.427 1.00 91.12 106 PRO A CA 1
ATOM 822 C C . PRO A 1 106 ? 15.882 -0.960 -2.230 1.00 91.12 106 PRO A C 1
ATOM 824 O O . PRO A 1 106 ? 16.062 -0.411 -1.139 1.00 91.12 106 PRO A O 1
ATOM 827 N N . PHE A 1 107 ? 14.830 -1.765 -2.407 1.00 90.88 107 PHE A N 1
ATOM 828 C CA . PHE A 1 107 ? 13.756 -1.910 -1.414 1.00 90.88 107 PHE A CA 1
ATOM 829 C C . PHE A 1 107 ? 14.198 -2.490 -0.065 1.00 90.88 107 PHE A C 1
ATOM 831 O O . PHE A 1 107 ? 13.585 -2.170 0.958 1.00 90.88 107 PHE A O 1
ATOM 838 N N . LEU A 1 108 ? 15.261 -3.298 -0.030 1.00 90.00 108 LEU A N 1
ATOM 839 C CA . LEU A 1 108 ? 15.840 -3.796 1.223 1.00 90.00 108 LEU A CA 1
ATOM 840 C C . LEU A 1 108 ? 16.450 -2.671 2.068 1.00 90.00 108 LEU A C 1
ATOM 842 O O . LEU A 1 108 ? 16.313 -2.675 3.293 1.00 90.00 108 LEU A O 1
ATOM 846 N N . GLU A 1 109 ? 17.072 -1.679 1.433 1.00 90.69 109 GLU A N 1
ATOM 847 C CA . GLU A 1 109 ? 17.583 -0.494 2.123 1.00 90.69 109 GLU A CA 1
ATOM 848 C C . GLU A 1 109 ? 16.441 0.412 2.568 1.00 90.69 109 GLU A C 1
ATOM 850 O O . GLU A 1 109 ? 16.388 0.838 3.723 1.00 90.69 109 GLU A O 1
ATOM 855 N N . TYR A 1 110 ? 15.470 0.635 1.680 1.00 92.25 110 TYR A N 1
ATOM 856 C CA . TYR A 1 110 ? 14.277 1.422 1.986 1.00 92.25 110 TYR A CA 1
ATOM 857 C C . TYR A 1 110 ? 13.501 0.833 3.158 1.00 92.25 110 TYR A C 1
ATOM 859 O O . TYR A 1 110 ? 12.984 1.575 3.990 1.00 92.25 110 TYR A O 1
ATOM 867 N N . ARG A 1 111 ? 13.469 -0.498 3.292 1.00 90.44 111 ARG A N 1
ATOM 868 C CA . ARG A 1 111 ? 12.855 -1.167 4.439 1.00 90.44 111 ARG A CA 1
ATOM 869 C C . ARG A 1 111 ? 13.477 -0.729 5.766 1.00 90.44 111 ARG A C 1
ATOM 871 O O . ARG A 1 111 ? 12.726 -0.566 6.720 1.00 90.44 111 ARG A O 1
ATOM 878 N N . LYS A 1 112 ? 14.797 -0.519 5.851 1.00 91.25 112 LYS A N 1
ATOM 879 C CA . LYS A 1 112 ? 15.453 -0.044 7.088 1.00 91.25 112 LYS A CA 1
ATOM 880 C C . LYS A 1 112 ? 14.894 1.323 7.493 1.00 91.25 112 LYS A C 1
ATOM 882 O O . LYS A 1 112 ? 14.365 1.466 8.587 1.00 91.25 112 LYS A O 1
ATOM 887 N N . ILE A 1 113 ? 14.845 2.254 6.539 1.00 92.62 113 ILE A N 1
ATOM 888 C CA . ILE A 1 113 ? 14.270 3.596 6.728 1.00 92.62 113 ILE A CA 1
ATOM 889 C C . ILE A 1 113 ? 12.788 3.510 7.133 1.00 92.62 113 ILE A C 1
ATOM 891 O O . ILE A 1 113 ? 12.344 4.174 8.067 1.00 92.62 113 ILE A O 1
ATOM 895 N N . VAL A 1 114 ? 12.002 2.656 6.470 1.00 91.50 114 VAL A N 1
ATOM 896 C CA . VAL A 1 114 ? 10.575 2.458 6.782 1.00 91.50 114 VAL A CA 1
ATOM 897 C C . VAL A 1 114 ? 10.372 1.905 8.196 1.00 91.50 114 VAL A C 1
ATOM 899 O O . VAL A 1 114 ? 9.392 2.267 8.852 1.00 91.50 114 VAL A O 1
ATOM 902 N N . MET A 1 115 ? 11.270 1.038 8.668 1.00 90.44 115 MET A N 1
ATOM 903 C CA . MET A 1 115 ? 11.239 0.513 10.034 1.00 90.44 115 MET A CA 1
ATOM 904 C C . MET A 1 115 ? 11.590 1.594 11.058 1.00 90.44 115 MET A C 1
ATOM 906 O O . MET A 1 115 ? 10.861 1.724 12.039 1.00 90.44 115 MET A O 1
ATOM 910 N N . ASP A 1 116 ? 12.608 2.413 10.794 1.00 91.31 116 ASP A N 1
ATOM 911 C CA . ASP A 1 116 ? 13.017 3.514 11.678 1.00 91.31 116 ASP A CA 1
ATOM 912 C C . ASP A 1 116 ? 11.935 4.600 11.787 1.00 91.31 116 ASP A C 1
ATOM 914 O O . ASP A 1 116 ? 11.741 5.214 12.835 1.00 91.31 116 ASP A O 1
ATOM 918 N N . ARG A 1 117 ? 11.169 4.811 10.710 1.00 89.94 117 ARG A N 1
ATOM 919 C CA . ARG A 1 117 ? 10.056 5.772 10.647 1.00 89.94 117 ARG A CA 1
ATOM 920 C C . ARG A 1 117 ? 8.693 5.170 11.029 1.00 89.94 117 ARG A C 1
ATOM 922 O O . ARG A 1 117 ? 7.657 5.833 10.885 1.00 89.94 117 ARG A O 1
ATOM 929 N N . LYS A 1 118 ? 8.644 3.908 11.472 1.00 89.25 118 LYS A N 1
ATOM 930 C CA . LYS A 1 118 ? 7.394 3.180 11.738 1.00 89.25 118 LYS A CA 1
ATOM 931 C C . LYS A 1 118 ? 6.619 3.825 12.889 1.00 89.25 118 LYS A C 1
ATOM 933 O O . LYS A 1 118 ? 7.106 3.944 14.005 1.00 89.25 118 LYS A O 1
ATOM 938 N N . LYS A 1 119 ? 5.351 4.156 12.636 1.00 87.31 119 LYS A N 1
ATOM 939 C CA . LYS A 1 119 ? 4.409 4.605 13.674 1.00 87.31 119 LYS A CA 1
ATOM 940 C C . LYS A 1 119 ? 3.604 3.417 14.219 1.00 87.31 119 LYS A C 1
ATOM 942 O O . LYS A 1 119 ? 3.247 2.536 13.425 1.00 87.31 119 LYS A O 1
ATOM 947 N N . PRO A 1 120 ? 3.288 3.382 15.527 1.00 87.81 120 PRO A N 1
ATOM 948 C CA . PRO A 1 120 ? 2.416 2.357 16.090 1.00 87.81 120 PRO A CA 1
ATOM 949 C C . PRO A 1 120 ? 1.032 2.400 15.432 1.00 87.81 120 PRO A C 1
ATOM 951 O O . PRO A 1 120 ? 0.584 3.436 14.924 1.00 87.81 120 PRO A O 1
ATOM 954 N N . ARG A 1 121 ? 0.355 1.249 15.401 1.00 85.88 121 ARG A N 1
ATOM 955 C CA . ARG A 1 121 ? -1.001 1.163 14.856 1.00 85.88 121 ARG A CA 1
ATOM 956 C C . ARG A 1 121 ? -1.943 1.953 15.763 1.00 85.88 121 ARG A C 1
ATOM 958 O O . ARG A 1 121 ? -1.892 1.801 16.977 1.00 85.88 121 ARG A O 1
ATOM 965 N N . ARG A 1 122 ? -2.791 2.795 15.168 1.00 88.75 122 ARG A N 1
ATOM 966 C CA . ARG A 1 122 ? -3.810 3.530 15.924 1.00 88.75 122 ARG A CA 1
ATOM 967 C C . ARG A 1 122 ? -4.814 2.544 16.515 1.00 88.75 122 ARG A C 1
ATOM 969 O O . ARG A 1 122 ? -5.255 1.633 15.812 1.00 88.75 122 ARG A O 1
ATOM 976 N N . MET A 1 123 ? -5.165 2.765 17.773 1.00 91.75 123 MET A N 1
ATOM 977 C CA . MET A 1 123 ? -6.291 2.115 18.431 1.00 91.75 123 MET A CA 1
ATOM 978 C C . MET A 1 123 ? -7.534 2.983 18.241 1.00 91.75 123 MET A C 1
ATOM 980 O O . MET A 1 123 ? -7.425 4.207 18.179 1.00 91.75 123 MET A O 1
ATOM 984 N N . PHE A 1 124 ? -8.695 2.347 18.115 1.00 93.81 124 PHE A N 1
ATOM 985 C CA . PHE A 1 124 ? -9.970 3.034 17.945 1.00 93.81 124 PHE A CA 1
ATOM 986 C C . PHE A 1 124 ? -10.853 2.729 19.141 1.00 93.81 124 PHE A C 1
ATOM 988 O O . PHE A 1 124 ? -11.154 1.566 19.409 1.00 93.81 124 PHE A O 1
ATOM 995 N N . VAL A 1 125 ? -11.269 3.782 19.834 1.00 97.12 125 VAL A N 1
ATOM 996 C CA . VAL A 1 125 ? -12.254 3.677 20.903 1.00 97.12 125 VAL A CA 1
ATOM 997 C C . VAL A 1 125 ? -13.629 3.531 20.262 1.00 97.12 125 VAL A C 1
ATOM 999 O O . VAL A 1 125 ? -14.001 4.329 19.401 1.00 97.12 125 VAL A O 1
ATOM 1002 N N . GLN A 1 126 ? -14.356 2.479 20.631 1.00 97.62 126 GLN A N 1
ATOM 1003 C CA . GLN A 1 126 ? -15.670 2.183 20.065 1.00 97.62 126 GLN A CA 1
ATOM 1004 C C . GLN A 1 126 ? -16.771 2.675 20.997 1.0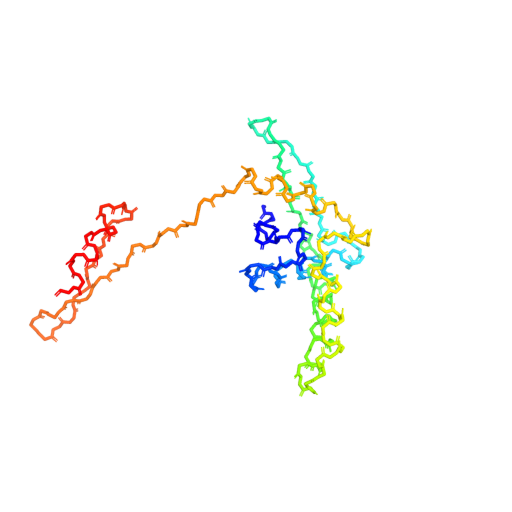0 97.62 126 GLN A C 1
ATOM 1006 O O . GLN A 1 126 ? -16.670 2.535 22.212 1.00 97.62 126 GLN A O 1
ATOM 1011 N N . ALA A 1 127 ? -17.836 3.224 20.423 1.00 97.56 127 ALA A N 1
ATOM 1012 C CA . ALA A 1 127 ? -19.036 3.565 21.174 1.00 97.56 127 ALA A CA 1
ATOM 1013 C C . ALA A 1 127 ? -19.774 2.303 21.660 1.00 97.56 127 ALA A C 1
ATOM 1015 O O . ALA A 1 127 ? -19.601 1.216 21.099 1.00 97.56 127 ALA A O 1
ATOM 1016 N N . ASN A 1 128 ? -20.616 2.480 22.677 1.00 98.06 128 ASN A N 1
ATOM 1017 C CA . ASN A 1 128 ? -21.566 1.475 23.157 1.00 98.06 128 ASN A CA 1
ATOM 1018 C C . ASN A 1 128 ? -23.000 1.945 22.918 1.00 98.06 128 ASN A C 1
ATOM 1020 O O . ASN A 1 128 ? -23.264 3.143 22.794 1.00 98.06 128 ASN A O 1
ATOM 1024 N N . THR A 1 129 ? -23.928 0.996 22.863 1.00 96.88 129 THR A N 1
ATOM 1025 C CA . THR A 1 129 ? -25.364 1.257 22.732 1.00 96.88 129 THR A CA 1
ATOM 1026 C C . THR A 1 129 ? -26.112 0.675 23.918 1.00 96.88 129 THR A C 1
ATOM 1028 O O . THR A 1 129 ? -25.942 -0.503 24.215 1.00 96.88 129 THR A O 1
ATOM 1031 N N . PHE A 1 130 ? -26.961 1.482 24.551 1.00 94.75 130 PHE A N 1
ATOM 1032 C CA . PHE A 1 130 ? -27.776 1.093 25.703 1.00 94.75 130 PHE A CA 1
ATOM 1033 C C . PHE A 1 130 ? -29.262 1.210 25.373 1.00 94.75 130 PHE A C 1
ATOM 1035 O O . PHE A 1 130 ? -29.648 2.060 24.570 1.00 94.75 130 PHE A O 1
ATOM 1042 N N . LEU A 1 131 ? -30.094 0.375 25.992 1.00 95.19 131 LEU A N 1
ATOM 1043 C CA . LEU A 1 131 ? -31.546 0.486 25.897 1.00 95.19 131 LEU A CA 1
ATOM 1044 C C . LEU A 1 131 ? -32.060 1.361 27.049 1.00 95.19 131 LEU A C 1
ATOM 1046 O O . LEU A 1 131 ? -31.936 0.985 28.210 1.00 95.19 131 LEU A O 1
ATOM 1050 N N . GLU A 1 132 ? -32.638 2.518 26.732 1.00 90.00 132 GLU A N 1
ATOM 1051 C CA . GLU A 1 132 ? -33.329 3.394 27.688 1.00 90.00 132 GLU A CA 1
ATOM 1052 C C . GLU A 1 132 ? -34.762 3.625 27.178 1.00 90.00 132 GLU A C 1
ATOM 1054 O O . GLU A 1 132 ? -34.948 4.183 26.097 1.00 90.00 132 GLU A O 1
ATOM 1059 N N . SER A 1 133 ? -35.782 3.196 27.936 1.00 85.44 133 SER A N 1
ATOM 1060 C CA . SER A 1 133 ? -37.209 3.421 27.616 1.00 85.44 133 SER A CA 1
ATOM 1061 C C . SER A 1 133 ? -37.586 3.058 26.167 1.00 85.44 133 SER A C 1
ATOM 1063 O O . SER A 1 133 ? -38.115 3.887 25.426 1.00 85.44 133 SER A O 1
ATOM 1065 N N . ASP A 1 134 ? -37.250 1.832 25.753 1.00 89.69 134 ASP A N 1
ATOM 1066 C CA . ASP A 1 134 ? -37.475 1.279 24.406 1.00 89.69 134 ASP A CA 1
ATOM 1067 C C . ASP A 1 134 ? -36.756 2.010 23.255 1.00 89.69 134 ASP A C 1
ATOM 1069 O O . ASP A 1 134 ? -37.005 1.737 22.079 1.00 89.69 134 ASP A O 1
ATOM 1073 N N . LYS A 1 135 ? -35.816 2.917 23.561 1.00 92.69 135 LYS A N 1
ATOM 1074 C CA . LYS A 1 135 ? -34.971 3.602 22.574 1.00 92.69 135 LYS A CA 1
ATOM 1075 C C . LYS A 1 135 ? -33.496 3.275 22.791 1.00 92.69 135 LYS A C 1
ATOM 1077 O O . LYS A 1 135 ? -32.987 3.276 23.909 1.00 92.69 135 LYS A O 1
ATOM 1082 N N . GLY A 1 136 ? -32.788 3.016 21.693 1.00 93.75 136 GLY A N 1
ATOM 1083 C CA . GLY A 1 136 ? -31.339 2.833 21.707 1.00 93.75 136 GLY A CA 1
ATOM 1084 C C . GLY A 1 136 ? -30.612 4.168 21.867 1.00 93.75 136 GLY A C 1
ATOM 1085 O O . GLY A 1 136 ? -30.826 5.091 21.081 1.00 93.75 136 GLY A O 1
ATOM 1086 N N . LYS A 1 137 ? -29.725 4.268 22.856 1.00 95.44 137 LYS A N 1
ATOM 1087 C CA . LYS A 1 137 ? -28.877 5.435 23.107 1.00 95.44 137 LYS A CA 1
ATOM 1088 C C . LYS A 1 137 ? -27.420 5.103 22.836 1.00 95.44 137 LYS A C 1
ATOM 1090 O O . LYS A 1 137 ? -26.885 4.135 23.371 1.00 95.44 137 LYS A O 1
ATOM 1095 N N . LEU A 1 138 ? -26.772 5.931 22.025 1.00 96.75 138 LEU A N 1
ATOM 1096 C CA . LEU A 1 138 ? -25.348 5.823 21.735 1.00 96.75 138 LEU A CA 1
ATOM 1097 C C . LEU A 1 138 ? -24.538 6.559 22.808 1.00 96.75 138 LEU A C 1
ATOM 1099 O O . LEU A 1 138 ? -24.735 7.753 23.025 1.00 96.75 138 LEU A O 1
ATOM 1103 N N . LYS A 1 139 ? -23.590 5.865 23.435 1.00 97.06 139 LYS A N 1
ATOM 1104 C CA . LYS A 1 139 ? -22.598 6.452 24.337 1.00 97.06 139 LYS A CA 1
ATOM 1105 C C . LYS A 1 139 ? -21.227 6.414 23.676 1.00 97.06 139 LYS A C 1
ATOM 1107 O O . LYS A 1 139 ? -20.701 5.347 23.362 1.00 97.06 139 LYS A O 1
ATOM 1112 N N . THR A 1 140 ? -20.653 7.590 23.457 1.00 97.88 140 THR A N 1
ATOM 1113 C CA . THR A 1 140 ? -19.303 7.759 22.908 1.00 97.88 140 THR A CA 1
ATOM 1114 C C . THR A 1 140 ? -18.290 7.987 24.021 1.00 97.88 140 THR A C 1
ATOM 1116 O O . THR A 1 140 ? -18.625 8.549 25.061 1.00 97.88 140 THR A O 1
ATOM 1119 N N . TYR A 1 141 ? -17.035 7.624 23.768 1.00 97.75 141 TYR A N 1
ATOM 1120 C CA . TYR A 1 141 ? -15.940 7.753 24.726 1.00 97.75 141 TYR A CA 1
ATOM 1121 C C . TYR A 1 141 ? -14.790 8.571 24.117 1.00 97.75 141 TYR A C 1
ATOM 1123 O O . TYR A 1 141 ? -14.605 8.537 22.895 1.00 97.75 141 TYR A O 1
ATOM 1131 N N . PRO A 1 142 ? -14.001 9.297 24.930 1.00 97.19 142 PRO A N 1
ATOM 1132 C CA . PRO A 1 142 ? -12.818 10.008 24.450 1.00 97.19 142 PRO A CA 1
ATOM 1133 C C . PRO A 1 142 ? -11.795 9.069 23.799 1.00 97.19 142 PRO A C 1
ATOM 1135 O O . PRO A 1 142 ? -11.629 7.928 24.223 1.00 97.19 142 PRO A O 1
ATOM 1138 N N . SER A 1 143 ? -11.049 9.559 22.803 1.00 96.31 143 SER A N 1
ATOM 1139 C CA . SER A 1 143 ? -9.975 8.799 22.140 1.00 96.31 143 SER A CA 1
ATOM 1140 C C . SER A 1 143 ? -8.681 8.775 22.972 1.00 96.31 143 SER A C 1
ATOM 1142 O O . SER A 1 143 ? -7.613 9.153 22.485 1.00 96.31 143 SER A O 1
ATOM 1144 N N . THR A 1 144 ? -8.779 8.339 24.228 1.00 96.25 144 THR A N 1
ATOM 1145 C CA . THR A 1 144 ? -7.663 8.196 25.177 1.00 96.25 144 THR A CA 1
ATOM 1146 C C . THR A 1 144 ? -7.576 6.752 25.690 1.00 96.25 144 THR A C 1
ATOM 1148 O O . THR A 1 144 ? -8.533 5.989 25.512 1.00 96.25 144 THR A O 1
ATOM 1151 N N . PRO A 1 145 ? -6.458 6.335 26.314 1.00 95.56 145 PRO A N 1
ATOM 1152 C CA . PRO A 1 145 ? -6.364 5.023 26.959 1.00 95.56 145 PRO A CA 1
ATOM 1153 C C . PRO A 1 145 ? -7.483 4.774 27.983 1.00 95.56 145 PRO A C 1
ATOM 1155 O O . PRO A 1 145 ? -8.054 3.688 28.019 1.00 95.56 145 PRO A O 1
ATOM 1158 N N . GLU A 1 146 ? -7.859 5.790 28.758 1.00 97.44 146 GLU A N 1
ATOM 1159 C CA . GLU A 1 146 ? -8.934 5.717 29.754 1.00 97.44 146 GLU A CA 1
ATOM 1160 C C . GLU A 1 146 ? -10.297 5.561 29.074 1.00 97.44 146 GLU A C 1
ATOM 1162 O O . GLU A 1 146 ? -11.093 4.716 29.477 1.00 97.44 146 GLU A O 1
ATOM 1167 N N . GLY A 1 147 ? -10.549 6.314 27.996 1.00 97.38 147 GLY A N 1
ATOM 1168 C CA . GLY A 1 147 ? -11.766 6.171 27.198 1.00 97.38 147 GLY A CA 1
ATOM 1169 C C . GLY A 1 147 ? -11.883 4.792 26.539 1.00 97.38 147 GLY A C 1
ATOM 1170 O O . GLY A 1 147 ? -12.974 4.223 26.504 1.00 97.38 147 GLY A O 1
ATOM 1171 N N . MET A 1 148 ? -10.763 4.209 26.091 1.00 97.00 148 MET A N 1
ATOM 1172 C CA . MET A 1 148 ? -10.706 2.824 25.610 1.00 97.00 148 MET A CA 1
ATOM 1173 C C . MET A 1 148 ? -11.139 1.849 26.708 1.00 97.00 148 MET A C 1
ATOM 1175 O O . MET A 1 148 ? -12.041 1.046 26.474 1.00 97.00 148 MET A O 1
ATOM 1179 N N . SER A 1 149 ? -10.542 1.935 27.899 1.00 97.25 149 SER A N 1
ATOM 1180 C CA . SER A 1 149 ? -10.874 1.067 29.035 1.00 97.25 149 SER A CA 1
ATOM 1181 C C . SER A 1 149 ? -12.334 1.215 29.459 1.00 97.25 149 SER A C 1
ATOM 1183 O O . SER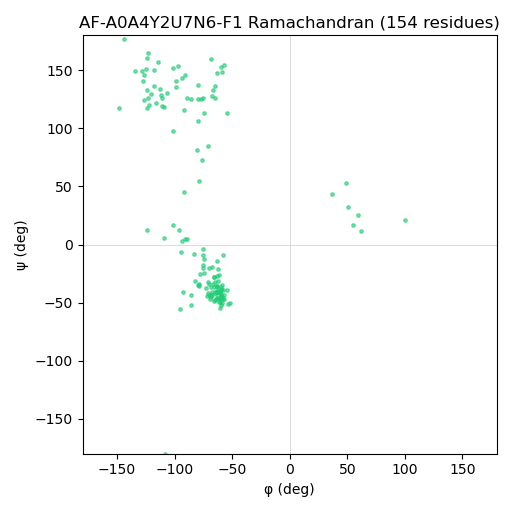 A 1 149 ? -13.039 0.215 29.586 1.00 97.25 149 SER A O 1
ATOM 1185 N N . GLN A 1 150 ? -12.828 2.451 29.584 1.00 97.81 150 GLN A N 1
ATOM 1186 C CA . GLN A 1 150 ? -14.222 2.716 29.941 1.00 97.81 150 GLN A CA 1
ATOM 1187 C C . GLN A 1 150 ? -15.195 2.121 28.916 1.00 97.81 150 GLN A C 1
ATOM 1189 O O . GLN A 1 150 ? -16.183 1.499 29.297 1.00 97.81 150 GLN A O 1
ATOM 1194 N N . SER A 1 151 ? -14.885 2.236 27.617 1.00 97.88 151 SER A N 1
ATOM 1195 C CA . SER A 1 151 ? -15.717 1.665 26.550 1.00 97.88 151 SER A CA 1
ATOM 1196 C C . SER A 1 151 ? -15.840 0.141 26.597 1.00 97.88 151 SER A C 1
ATOM 1198 O O . SER A 1 151 ? -16.758 -0.417 25.999 1.00 97.88 151 SER A O 1
ATOM 1200 N N . TRP A 1 152 ? -14.911 -0.544 27.266 1.00 97.62 152 TRP A N 1
ATOM 1201 C CA . TRP A 1 152 ? -14.976 -1.986 27.494 1.00 97.62 152 TRP A CA 1
ATOM 1202 C C . TRP A 1 152 ? -15.652 -2.329 28.815 1.00 97.62 152 TRP A C 1
ATOM 1204 O O . TRP A 1 152 ? -16.461 -3.250 28.833 1.00 97.62 152 TRP A O 1
ATOM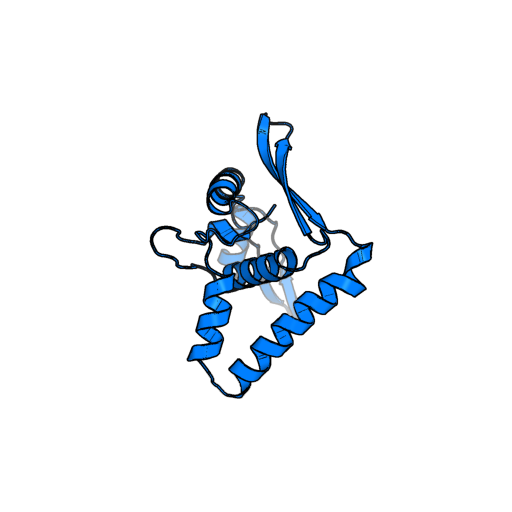 1214 N N . MET A 1 153 ? -15.364 -1.580 29.884 1.00 97.25 153 MET A N 1
ATOM 1215 C CA . MET A 1 153 ? -15.994 -1.793 31.192 1.00 97.25 153 MET A CA 1
ATOM 1216 C C . MET A 1 153 ? -17.513 -1.633 31.138 1.00 97.25 153 MET A C 1
ATOM 1218 O O . MET A 1 153 ? -18.218 -2.381 31.793 1.00 97.25 153 MET A O 1
ATOM 1222 N N . GLU A 1 154 ? -18.014 -0.691 30.339 1.00 96.62 154 GLU A N 1
ATOM 1223 C CA . GLU A 1 154 ? -19.453 -0.442 30.197 1.00 96.62 154 GLU A CA 1
ATOM 1224 C C . GLU A 1 154 ? -20.085 -1.153 28.988 1.00 96.62 154 GLU A C 1
ATOM 1226 O O . GLU A 1 154 ? -21.169 -0.777 28.546 1.00 96.62 154 GLU A O 1
ATOM 1231 N N . ARG A 1 155 ? -19.379 -2.094 28.349 1.00 96.56 155 ARG A N 1
ATOM 1232 C CA . ARG A 1 155 ? -19.898 -2.801 27.164 1.00 96.56 155 ARG A CA 1
ATOM 1233 C C . ARG A 1 155 ? -20.899 -3.899 27.524 1.00 96.56 155 ARG A C 1
ATOM 1235 O O . ARG A 1 155 ? -21.713 -4.262 26.676 1.00 96.56 155 ARG A O 1
ATOM 1242 N N . PHE A 1 156 ? -20.792 -4.421 28.740 1.00 88.75 156 PHE A N 1
ATOM 1243 C CA . PHE A 1 156 ? -21.603 -5.488 29.318 1.00 88.75 156 PHE A CA 1
ATOM 1244 C C . PHE A 1 156 ? -22.205 -4.999 30.637 1.00 88.75 156 PHE A C 1
ATOM 1246 O O . PHE A 1 156 ? -23.197 -5.620 31.070 1.00 88.75 156 PHE A O 1
#